Protein AF-A0A645F8T6-F1 (afdb_monomer_lite)

Radius of gyration: 14.83 Å; chains: 1; bounding box: 38×30×41 Å

Foldseek 3Di:
DFPPDVVLQVVLVVVLVVLVVCLVVQQVDWWKWKWKWKAALVRDIDIFTQTDGPPPDDQQVPDGSNLSSVLVNLQSPFDADRDPNHIWMKMWMDTPRDIGIHHTTDDPPVSVVVSVVSSVVSRVSVVVVVVD

Structure (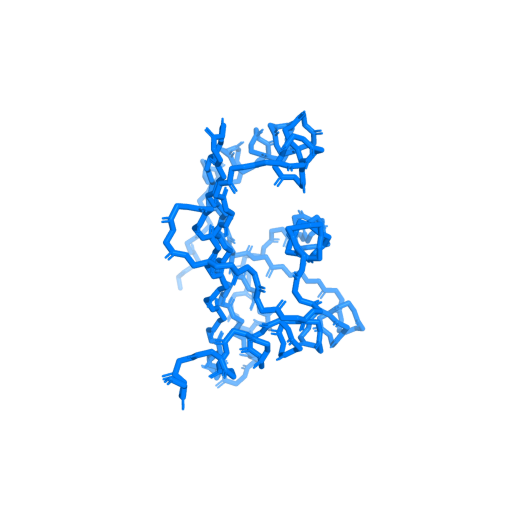mmCIF, N/CA/C/O backbone):
data_AF-A0A645F8T6-F1
#
_entry.id   AF-A0A645F8T6-F1
#
loop_
_atom_site.group_PDB
_atom_site.id
_atom_site.type_symbol
_atom_site.label_atom_id
_atom_site.label_alt_id
_atom_site.label_comp_id
_atom_site.label_asym_id
_atom_site.label_entity_id
_atom_site.label_seq_id
_atom_site.pdbx_PDB_ins_code
_atom_site.Cartn_x
_atom_site.Cartn_y
_atom_site.Cartn_z
_atom_site.occupancy
_atom_site.B_iso_or_equiv
_atom_site.auth_seq_id
_atom_site.auth_comp_id
_atom_site.auth_asym_id
_atom_site.auth_atom_id
_atom_site.pdbx_PDB_model_num
ATOM 1 N N . MET A 1 1 ? 5.942 0.211 -25.732 1.00 40.22 1 MET A N 1
ATOM 2 C CA . MET A 1 1 ? 6.628 1.504 -25.520 1.00 40.22 1 MET A CA 1
ATOM 3 C C . MET A 1 1 ? 6.691 1.711 -24.014 1.00 40.22 1 MET A C 1
ATOM 5 O O . MET A 1 1 ? 5.636 1.835 -23.411 1.00 40.22 1 MET A O 1
ATOM 9 N N . ALA A 1 2 ? 7.864 1.595 -23.388 1.00 41.31 2 ALA A N 1
ATOM 10 C CA . ALA A 1 2 ? 7.982 1.692 -21.932 1.00 41.31 2 ALA A CA 1
ATOM 11 C C . ALA A 1 2 ? 7.883 3.163 -21.500 1.00 41.31 2 ALA A C 1
ATOM 13 O O . ALA A 1 2 ? 8.746 3.967 -21.846 1.00 41.31 2 ALA A O 1
ATOM 14 N N . CYS A 1 3 ? 6.838 3.526 -20.754 1.00 49.03 3 CYS A N 1
ATOM 15 C CA . CYS A 1 3 ? 6.751 4.820 -20.078 1.00 49.03 3 CYS A CA 1
ATOM 16 C C . CYS A 1 3 ? 7.549 4.771 -18.766 1.00 49.03 3 CYS A C 1
ATOM 18 O O . CYS A 1 3 ? 6.983 4.855 -17.682 1.00 49.03 3 CYS A O 1
ATOM 20 N N . TYR A 1 4 ? 8.873 4.616 -18.859 1.00 55.47 4 TYR A N 1
ATOM 21 C CA . TYR A 1 4 ? 9.762 4.886 -17.729 1.00 55.47 4 TYR A CA 1
ATOM 22 C C . TYR A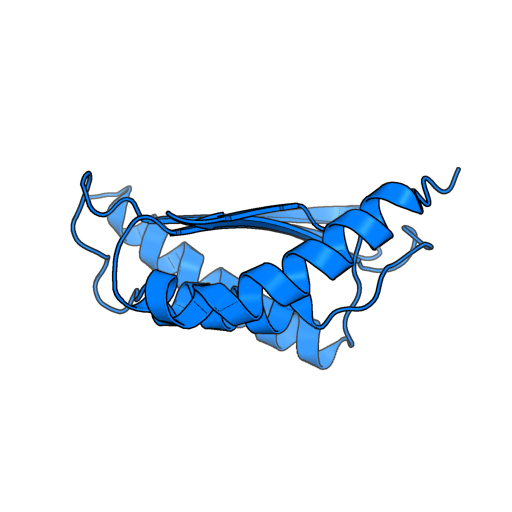 1 4 ? 9.816 6.403 -17.522 1.00 55.47 4 TYR A C 1
ATOM 24 O O . TYR A 1 4 ? 10.353 7.134 -18.355 1.00 55.47 4 TYR A O 1
ATOM 32 N N . ASN A 1 5 ? 9.208 6.888 -16.440 1.00 66.44 5 ASN A N 1
ATOM 33 C CA . ASN A 1 5 ? 9.201 8.303 -16.094 1.00 66.44 5 ASN A CA 1
ATOM 34 C C . ASN A 1 5 ? 10.138 8.539 -14.903 1.00 66.44 5 ASN A C 1
ATOM 36 O O . ASN A 1 5 ? 9.710 8.482 -13.754 1.00 66.44 5 ASN A O 1
ATOM 40 N N . ALA A 1 6 ? 11.408 8.837 -15.186 1.00 70.19 6 ALA A N 1
ATOM 41 C CA . ALA A 1 6 ? 12.431 9.113 -14.170 1.00 70.19 6 ALA A CA 1
ATOM 42 C C . ALA A 1 6 ? 12.027 10.221 -13.175 1.00 70.19 6 ALA A C 1
ATOM 44 O O . ALA A 1 6 ? 12.488 10.242 -12.036 1.00 70.19 6 ALA A O 1
ATOM 45 N N . ARG A 1 7 ? 11.148 11.145 -13.588 1.00 73.69 7 ARG A N 1
ATOM 46 C CA . ARG A 1 7 ? 10.597 12.170 -12.695 1.00 73.69 7 ARG A CA 1
ATOM 47 C C . ARG A 1 7 ? 9.655 11.566 -11.654 1.00 73.69 7 ARG A C 1
ATOM 49 O O . ARG A 1 7 ? 9.758 11.914 -10.491 1.00 73.69 7 ARG A O 1
ATOM 56 N N . MET A 1 8 ? 8.800 10.633 -12.063 1.00 79.19 8 MET A N 1
ATOM 57 C CA . MET A 1 8 ? 7.865 9.945 -11.171 1.00 79.19 8 MET A CA 1
ATOM 58 C C . MET A 1 8 ? 8.593 9.059 -10.154 1.00 79.19 8 MET A C 1
ATOM 60 O O . MET A 1 8 ? 8.163 8.972 -9.014 1.00 79.19 8 MET A O 1
ATOM 64 N N . GLU A 1 9 ? 9.721 8.454 -10.532 1.00 80.81 9 GLU A N 1
ATOM 65 C CA . GLU A 1 9 ? 10.576 7.723 -9.589 1.00 80.81 9 GLU A CA 1
ATOM 66 C C . GLU A 1 9 ? 11.207 8.661 -8.553 1.00 80.81 9 GLU A C 1
ATOM 68 O O . GLU A 1 9 ? 11.134 8.393 -7.358 1.00 80.81 9 GLU A O 1
ATOM 73 N N . LYS A 1 10 ? 11.747 9.807 -8.986 1.00 81.69 10 LYS A N 1
ATOM 74 C CA . LYS A 1 10 ? 12.301 10.810 -8.067 1.00 81.69 10 LYS A CA 1
ATOM 75 C C . LYS A 1 10 ? 11.245 11.366 -7.105 1.00 81.69 10 LYS A C 1
ATOM 77 O O . LYS A 1 10 ? 11.507 11.459 -5.909 1.00 81.69 10 LYS A O 1
ATOM 82 N N . ASP A 1 11 ? 10.077 11.732 -7.628 1.00 84.88 11 ASP A N 1
ATOM 83 C CA . ASP A 1 11 ? 8.961 12.243 -6.827 1.00 84.88 11 ASP A CA 1
ATOM 84 C C . ASP A 1 11 ? 8.491 11.170 -5.825 1.00 84.88 11 ASP A C 1
ATOM 86 O O . ASP A 1 11 ? 8.185 11.477 -4.673 1.00 84.88 11 ASP A O 1
ATOM 90 N N . PHE A 1 12 ? 8.520 9.896 -6.229 1.00 89.12 12 PHE A N 1
ATOM 91 C CA . PHE A 1 12 ? 8.185 8.780 -5.354 1.00 89.12 12 PHE A CA 1
ATOM 92 C C . PHE A 1 12 ? 9.218 8.554 -4.247 1.00 89.12 12 PHE A C 1
ATOM 94 O O . PHE A 1 12 ? 8.817 8.325 -3.115 1.00 89.12 12 PHE A O 1
ATOM 101 N N . GLU A 1 13 ? 10.522 8.680 -4.508 1.00 88.50 13 GLU A N 1
ATOM 102 C CA . GLU A 1 13 ? 11.549 8.591 -3.454 1.00 88.50 13 GLU A CA 1
ATOM 103 C C . GLU A 1 13 ? 11.385 9.681 -2.384 1.00 88.50 13 GLU A C 1
ATOM 105 O O . GLU A 1 13 ? 11.509 9.402 -1.191 1.00 88.50 13 GLU A O 1
ATOM 110 N N . THR A 1 14 ? 11.034 10.912 -2.778 1.00 89.00 14 THR A N 1
ATOM 111 C CA . THR A 1 14 ? 10.650 11.953 -1.808 1.00 89.00 14 THR A CA 1
ATOM 112 C C . THR A 1 14 ? 9.401 11.542 -1.027 1.00 89.00 14 THR A C 1
ATOM 114 O O . THR A 1 14 ? 9.397 11.623 0.200 1.00 89.00 14 THR A O 1
ATOM 117 N N . ALA A 1 15 ? 8.389 10.996 -1.705 1.00 89.25 15 ALA A N 1
ATOM 118 C CA . ALA A 1 15 ? 7.184 10.511 -1.042 1.00 89.25 15 ALA A CA 1
ATOM 119 C C . ALA A 1 15 ? 7.444 9.371 -0.042 1.00 89.25 15 ALA A C 1
ATOM 121 O O . ALA A 1 15 ? 6.745 9.299 0.966 1.00 89.25 15 ALA A O 1
ATOM 122 N N . LYS A 1 16 ? 8.448 8.506 -0.264 1.00 91.88 16 LYS A N 1
ATOM 123 C CA . LYS A 1 16 ? 8.847 7.484 0.723 1.00 91.88 16 LYS A CA 1
ATOM 124 C C . LYS A 1 16 ? 9.338 8.125 2.018 1.00 91.88 16 LYS A C 1
ATOM 126 O O . LYS A 1 16 ? 8.943 7.701 3.099 1.00 91.88 16 LYS A O 1
ATOM 131 N N . ALA A 1 17 ? 10.182 9.151 1.910 1.00 91.75 17 ALA A N 1
ATOM 132 C CA . ALA A 1 17 ? 10.708 9.864 3.072 1.00 91.75 17 ALA A CA 1
ATOM 133 C C . ALA A 1 17 ? 9.601 10.611 3.837 1.00 91.75 17 ALA A C 1
ATOM 135 O O . ALA A 1 17 ? 9.551 10.560 5.070 1.00 91.75 17 ALA A O 1
ATOM 136 N N . ASP A 1 18 ? 8.681 11.249 3.112 1.00 91.81 18 ASP A N 1
ATOM 137 C CA . ASP A 1 18 ? 7.515 11.900 3.711 1.00 91.81 18 ASP A CA 1
ATOM 138 C C . ASP A 1 18 ? 6.605 10.867 4.397 1.00 91.81 18 ASP A C 1
ATOM 140 O O . ASP A 1 18 ? 6.174 11.077 5.531 1.00 91.81 18 ASP A O 1
ATOM 144 N N . PHE A 1 19 ? 6.376 9.710 3.768 1.00 93.94 19 PHE A N 1
ATOM 145 C CA . PHE A 1 19 ? 5.602 8.621 4.363 1.00 93.94 19 PHE A CA 1
ATOM 146 C C . PHE A 1 19 ? 6.205 8.137 5.679 1.00 93.94 19 PHE A C 1
ATOM 148 O O . PHE A 1 19 ? 5.493 8.074 6.677 1.00 93.94 19 PHE A O 1
ATOM 155 N N . GLU A 1 20 ? 7.511 7.877 5.728 1.00 94.00 20 GLU A N 1
ATOM 156 C CA . GLU A 1 20 ? 8.187 7.500 6.975 1.00 94.00 20 GLU A CA 1
ATOM 157 C C . GLU A 1 20 ? 8.029 8.559 8.074 1.00 94.00 20 GLU A C 1
ATOM 159 O O . GLU A 1 20 ? 7.873 8.217 9.246 1.00 94.00 20 GLU A O 1
ATOM 164 N N . THR A 1 21 ? 8.016 9.839 7.697 1.00 93.75 21 THR A N 1
ATOM 165 C CA . THR A 1 21 ? 7.847 10.959 8.632 1.00 93.75 21 THR A CA 1
ATOM 166 C C . THR A 1 21 ? 6.422 11.041 9.187 1.00 93.75 21 THR A C 1
ATOM 168 O O . THR A 1 21 ? 6.236 11.328 10.370 1.00 93.75 21 THR A O 1
ATOM 171 N N . TYR A 1 22 ? 5.405 10.783 8.357 1.00 92.31 22 TYR A N 1
ATOM 172 C CA . TYR A 1 22 ? 4.000 11.021 8.705 1.00 92.31 22 TYR A CA 1
ATOM 173 C C . TYR A 1 22 ? 3.188 9.759 9.036 1.00 92.31 22 TYR A C 1
ATOM 175 O O . TYR A 1 22 ? 2.072 9.890 9.545 1.00 92.31 22 TYR A O 1
ATOM 183 N N . LYS A 1 23 ? 3.702 8.543 8.802 1.00 92.94 23 LYS A N 1
ATOM 184 C CA . LYS A 1 23 ? 2.924 7.296 8.949 1.00 92.94 23 LYS A CA 1
ATOM 185 C C . LYS A 1 23 ? 2.347 7.064 10.342 1.00 92.94 23 LYS A C 1
ATOM 187 O O . LYS A 1 23 ? 1.198 6.644 10.444 1.00 92.94 23 LYS A O 1
ATOM 192 N N . THR A 1 24 ? 3.081 7.406 11.402 1.00 93.00 24 THR A N 1
ATOM 193 C CA . THR A 1 24 ? 2.576 7.303 12.782 1.00 93.00 24 THR A CA 1
ATOM 194 C C . THR A 1 24 ? 1.393 8.242 13.007 1.00 93.00 24 THR A C 1
ATOM 196 O O . THR A 1 24 ? 0.349 7.813 13.485 1.00 93.00 24 THR A O 1
ATOM 199 N N . ALA A 1 25 ? 1.503 9.502 12.573 1.00 91.25 25 ALA A N 1
ATOM 200 C CA . ALA A 1 25 ? 0.418 10.473 12.708 1.00 91.25 25 ALA A CA 1
ATOM 201 C C . ALA A 1 25 ? -0.835 10.048 11.919 1.00 91.25 25 ALA A C 1
ATOM 203 O O . ALA A 1 25 ? -1.952 10.201 12.412 1.00 91.25 25 ALA A O 1
ATOM 204 N N . MET A 1 26 ? -0.649 9.468 10.725 1.00 90.50 26 MET A N 1
ATOM 205 C CA . MET A 1 26 ? -1.747 8.920 9.917 1.00 90.50 26 MET A CA 1
ATOM 206 C C . MET A 1 26 ? -2.403 7.690 10.557 1.00 90.50 26 MET A C 1
ATOM 208 O O . MET A 1 26 ? -3.591 7.455 10.353 1.00 90.50 26 MET A O 1
ATOM 212 N N . ALA A 1 27 ? -1.661 6.892 11.325 1.00 90.94 27 ALA A N 1
ATOM 213 C CA . ALA A 1 27 ? -2.233 5.765 12.054 1.00 90.94 27 ALA A CA 1
ATOM 214 C C . ALA A 1 27 ? -3.053 6.210 13.281 1.00 90.94 27 ALA A C 1
ATOM 216 O O . ALA A 1 27 ? -4.012 5.534 13.660 1.00 90.94 27 ALA A O 1
ATOM 217 N N . GLU A 1 28 ? -2.710 7.351 13.880 1.00 89.06 28 GLU A N 1
ATOM 218 C CA . GLU A 1 28 ? -3.361 7.877 15.083 1.00 89.06 28 GLU A CA 1
ATOM 219 C C . GLU A 1 28 ? -4.652 8.647 14.780 1.00 89.06 28 GLU A C 1
ATOM 221 O O . GLU A 1 28 ? -5.656 8.464 15.473 1.00 89.06 28 GLU A O 1
ATOM 226 N N . SER A 1 29 ? -4.657 9.494 13.748 1.00 86.31 29 SER A N 1
ATOM 227 C CA . SER A 1 29 ? -5.772 10.412 13.477 1.00 86.31 29 SER A CA 1
ATOM 228 C C . SER A 1 29 ? -5.883 10.798 12.004 1.00 86.31 29 SER A C 1
ATOM 230 O O . SER A 1 29 ? -4.960 10.585 11.219 1.00 86.31 29 SER A O 1
ATOM 232 N N . GLY A 1 30 ? -7.021 11.385 11.635 1.00 84.44 30 GLY A N 1
ATOM 233 C CA . GLY A 1 30 ? -7.252 11.899 10.297 1.00 84.44 30 GLY A CA 1
ATOM 234 C C . GLY A 1 30 ? -7.799 10.868 9.318 1.00 84.44 30 GLY A C 1
ATOM 235 O O . GLY A 1 30 ? -8.241 9.771 9.684 1.00 84.44 30 GLY A O 1
ATOM 236 N N . GLU A 1 31 ? -7.797 11.270 8.054 1.00 87.44 31 GLU A N 1
ATOM 237 C CA . GLU A 1 31 ? -8.277 10.483 6.922 1.00 87.44 31 GLU A CA 1
ATOM 238 C C . GLU A 1 31 ? -7.123 9.682 6.325 1.00 87.44 31 GLU A C 1
ATOM 240 O O . GLU A 1 31 ? -5.989 10.164 6.275 1.00 87.44 31 GLU A O 1
ATOM 245 N N . VAL A 1 32 ? -7.415 8.466 5.862 1.00 90.44 32 VAL A N 1
ATOM 246 C CA . VAL A 1 32 ? -6.444 7.609 5.174 1.00 90.44 32 VAL A CA 1
ATOM 247 C C . VAL A 1 32 ? -7.134 6.923 4.008 1.00 90.44 32 VAL A C 1
ATOM 249 O O . VAL A 1 32 ? -8.071 6.149 4.185 1.00 90.44 32 VAL A O 1
ATOM 252 N N . ASN A 1 33 ? -6.642 7.200 2.809 1.00 91.62 33 ASN A N 1
ATOM 253 C CA . ASN A 1 33 ? -7.201 6.724 1.557 1.00 91.62 33 ASN A CA 1
ATOM 254 C C . ASN A 1 33 ? -6.105 6.022 0.764 1.00 91.62 33 ASN A C 1
ATOM 256 O O . ASN A 1 33 ? -5.182 6.669 0.273 1.00 91.62 33 ASN A O 1
ATOM 260 N N . LEU A 1 34 ? -6.214 4.702 0.645 1.00 94.62 34 LEU A N 1
ATOM 261 C CA . LEU A 1 34 ? -5.299 3.854 -0.105 1.00 94.62 34 LEU A CA 1
ATOM 262 C C . LEU A 1 34 ? -6.014 3.311 -1.344 1.00 94.62 34 LEU A C 1
ATOM 264 O O . LEU A 1 34 ? -7.056 2.663 -1.255 1.00 94.62 34 LEU A O 1
ATOM 268 N N . SER A 1 35 ? -5.439 3.560 -2.512 1.00 95.44 35 SER A N 1
ATOM 269 C CA . SER A 1 35 ? -5.879 2.989 -3.783 1.00 95.44 35 SER A CA 1
ATOM 270 C C . SER A 1 35 ? -4.740 2.178 -4.376 1.00 95.44 35 SER A C 1
ATOM 272 O O . SER A 1 35 ? -3.621 2.673 -4.472 1.00 95.44 35 SER A O 1
ATOM 274 N N . VAL A 1 36 ? -5.003 0.929 -4.754 1.00 96.50 36 VAL A N 1
ATOM 275 C CA . VAL A 1 36 ? -3.988 0.016 -5.291 1.00 96.50 36 VAL A CA 1
ATOM 276 C C . VAL A 1 36 ? -4.527 -0.655 -6.535 1.00 96.50 36 VAL A C 1
ATOM 278 O O . VAL A 1 36 ? -5.589 -1.268 -6.509 1.00 96.50 36 VAL A O 1
ATOM 281 N N . THR A 1 37 ? -3.761 -0.592 -7.614 1.00 94.94 37 THR A N 1
ATOM 282 C CA . THR A 1 37 ? -4.025 -1.335 -8.842 1.00 94.94 37 THR A CA 1
ATOM 283 C C . THR A 1 37 ? -2.982 -2.431 -8.965 1.00 94.94 37 THR A C 1
ATOM 285 O O . THR A 1 37 ? -1.795 -2.137 -9.065 1.00 94.94 37 THR A O 1
ATOM 288 N N . LEU A 1 38 ? -3.422 -3.687 -8.978 1.00 93.38 38 LEU A N 1
ATOM 289 C CA . LEU A 1 38 ? -2.595 -4.852 -9.274 1.00 93.38 38 LEU A CA 1
ATOM 290 C C . LEU A 1 38 ? -2.849 -5.293 -10.711 1.00 93.38 38 LEU A C 1
ATOM 292 O O . LEU A 1 38 ? -4.000 -5.470 -11.110 1.00 93.38 38 LEU A O 1
ATOM 296 N N . VAL A 1 39 ? -1.784 -5.529 -11.468 1.00 91.12 39 VAL A N 1
ATOM 297 C CA . VAL A 1 39 ? -1.842 -6.066 -12.827 1.00 91.12 39 VAL A CA 1
ATOM 298 C C . VAL A 1 39 ? -1.041 -7.357 -12.864 1.00 91.12 39 VAL A C 1
ATOM 300 O O . VAL A 1 39 ? 0.134 -7.401 -12.513 1.00 91.12 39 VAL A O 1
ATOM 303 N N . SER A 1 40 ? -1.698 -8.439 -13.260 1.00 88.06 40 SER A N 1
ATOM 304 C CA . SER A 1 40 ? -1.074 -9.758 -13.401 1.00 88.06 40 SER A CA 1
ATOM 305 C C . SER A 1 40 ? -0.427 -9.938 -14.780 1.00 88.06 40 SER A C 1
ATOM 307 O O . SER A 1 40 ? -0.703 -9.186 -15.711 1.00 88.06 40 SER A O 1
ATOM 309 N N . ALA A 1 41 ? 0.407 -10.972 -14.940 1.00 85.00 41 ALA A N 1
ATOM 310 C CA . ALA A 1 41 ? 1.141 -11.234 -16.187 1.00 85.00 41 ALA A CA 1
ATOM 311 C C . ALA A 1 41 ? 0.239 -11.426 -17.422 1.00 85.00 41 ALA A C 1
ATOM 313 O O . ALA A 1 41 ? 0.667 -11.190 -18.546 1.00 85.00 41 ALA A O 1
ATOM 314 N N . ASN A 1 42 ? -1.011 -11.861 -17.230 1.00 86.69 42 ASN A N 1
ATOM 315 C CA . ASN A 1 42 ? -1.976 -12.028 -18.321 1.00 86.69 42 ASN A CA 1
ATOM 316 C C . ASN A 1 42 ? -2.778 -10.744 -18.624 1.00 86.69 42 ASN A C 1
ATOM 318 O O . ASN A 1 42 ? -3.709 -10.788 -19.425 1.00 86.69 42 ASN A O 1
ATOM 322 N N . GLY A 1 43 ? -2.450 -9.624 -17.971 1.00 84.94 43 GLY A N 1
ATOM 323 C CA . GLY A 1 43 ? -3.136 -8.342 -18.123 1.00 84.94 43 GLY A CA 1
ATOM 324 C C . GLY A 1 43 ? -4.419 -8.196 -17.301 1.00 84.94 43 GLY A C 1
ATOM 325 O O . GLY A 1 43 ? -5.109 -7.191 -17.448 1.00 84.94 43 GLY A O 1
ATOM 326 N N . THR A 1 44 ? -4.761 -9.159 -16.434 1.00 91.25 44 THR A N 1
ATOM 327 C CA . THR A 1 44 ? -5.910 -9.002 -15.527 1.00 91.25 44 THR A CA 1
ATOM 328 C C . THR A 1 44 ? -5.578 -7.963 -14.468 1.00 91.25 44 THR A C 1
ATOM 330 O O . THR A 1 44 ? -4.561 -8.095 -13.777 1.00 91.25 44 THR A O 1
ATOM 333 N N . THR A 1 45 ? -6.471 -6.987 -14.323 1.00 92.69 45 THR A N 1
ATOM 334 C CA . THR A 1 45 ? -6.359 -5.888 -13.364 1.00 92.69 45 THR A CA 1
ATOM 335 C C . THR A 1 45 ? -7.323 -6.080 -12.200 1.00 92.69 45 THR A C 1
ATOM 337 O O . THR A 1 45 ? -8.507 -6.342 -12.411 1.00 92.69 45 THR A O 1
ATOM 340 N N . VAL A 1 46 ? -6.829 -5.893 -10.978 1.00 93.19 46 VAL A N 1
ATOM 341 C CA . VAL A 1 46 ? -7.626 -5.828 -9.746 1.00 93.19 46 VAL A CA 1
ATOM 342 C C . VAL A 1 46 ? -7.369 -4.477 -9.089 1.00 93.19 46 VAL A C 1
ATOM 344 O O . VAL A 1 46 ? -6.217 -4.062 -8.979 1.00 93.19 46 VAL A O 1
ATOM 347 N N . ASN A 1 47 ? -8.428 -3.784 -8.674 1.00 94.44 47 ASN A N 1
ATOM 348 C CA . ASN A 1 47 ? -8.318 -2.491 -8.005 1.00 94.44 47 ASN A CA 1
ATOM 349 C C . ASN A 1 47 ? -8.884 -2.588 -6.597 1.00 94.44 47 ASN A C 1
ATOM 351 O O . ASN A 1 47 ? -10.024 -3.009 -6.438 1.00 94.44 47 ASN A O 1
ATOM 355 N N . TYR A 1 48 ? -8.113 -2.120 -5.626 1.00 94.00 48 TYR A N 1
ATOM 356 C CA . TYR A 1 48 ? -8.506 -1.995 -4.233 1.00 94.00 48 TYR A CA 1
ATOM 357 C C . TYR A 1 48 ? -8.645 -0.523 -3.894 1.00 94.00 48 TYR A C 1
ATOM 359 O O . TYR A 1 48 ? -7.737 0.264 -4.160 1.00 94.00 48 TYR A O 1
ATOM 367 N N . ASN A 1 49 ? -9.774 -0.155 -3.298 1.00 91.31 49 ASN A N 1
ATOM 368 C CA . ASN A 1 49 ? -10.047 1.210 -2.870 1.00 91.31 49 ASN A CA 1
ATOM 369 C C . ASN A 1 49 ? -10.491 1.195 -1.409 1.00 91.31 49 ASN A C 1
ATOM 371 O O . ASN A 1 49 ? -11.643 0.891 -1.095 1.00 91.31 49 ASN A O 1
ATOM 375 N N . ILE A 1 50 ? -9.548 1.496 -0.523 1.00 89.94 50 ILE A N 1
ATOM 376 C CA . ILE A 1 50 ? -9.722 1.460 0.924 1.00 89.94 50 ILE A CA 1
ATOM 377 C C . ILE A 1 50 ? -9.717 2.905 1.401 1.00 89.94 50 ILE A C 1
ATOM 379 O O . ILE A 1 50 ? -8.675 3.559 1.431 1.00 89.94 50 ILE A O 1
ATOM 383 N N . TYR A 1 51 ? -10.901 3.408 1.728 1.00 84.56 51 TYR A N 1
ATOM 384 C CA . TYR A 1 51 ? -11.094 4.794 2.126 1.00 84.56 51 TYR A CA 1
ATOM 385 C C . TYR A 1 51 ? -11.559 4.867 3.561 1.00 84.56 51 TYR A C 1
ATOM 387 O O . TYR A 1 51 ? -12.548 4.234 3.926 1.00 84.56 51 TYR A O 1
ATOM 395 N N . TYR A 1 52 ? -10.878 5.673 4.356 1.00 83.56 52 TYR A N 1
ATOM 396 C CA . TYR A 1 52 ? -11.311 5.979 5.696 1.00 83.56 52 TYR A CA 1
ATOM 397 C C . TYR A 1 52 ? -11.384 7.490 5.903 1.00 83.56 52 TYR A C 1
ATOM 399 O O . TYR A 1 52 ? -10.374 8.195 5.856 1.00 83.56 52 TYR A O 1
ATOM 407 N N . TYR A 1 53 ? -12.601 7.954 6.183 1.00 79.50 53 TYR A N 1
ATOM 408 C CA . TYR A 1 53 ? -12.923 9.343 6.471 1.00 79.50 53 TYR A CA 1
ATOM 409 C C . TYR A 1 53 ? -13.385 9.453 7.923 1.00 79.50 53 TYR A C 1
ATOM 411 O O . TYR A 1 53 ? -14.489 9.027 8.258 1.00 79.50 53 TYR A O 1
ATOM 419 N N . GLU A 1 54 ? -12.552 10.047 8.781 1.00 73.81 54 GLU A N 1
ATOM 420 C CA . GLU A 1 54 ? -12.834 10.192 10.219 1.00 73.81 54 GLU A CA 1
ATOM 421 C C . GLU A 1 54 ? -14.150 10.928 10.504 1.00 73.81 54 GLU A C 1
ATOM 423 O O . GLU A 1 54 ? -14.812 10.663 11.504 1.00 73.81 54 GLU A O 1
ATOM 428 N N . SER A 1 55 ? -14.543 11.828 9.605 1.00 72.25 55 SER A N 1
ATOM 429 C CA . SER A 1 55 ? -15.741 12.656 9.730 1.00 72.25 55 SER A CA 1
ATOM 430 C C . SER A 1 55 ? -17.019 12.018 9.171 1.00 72.25 55 SER A C 1
ATOM 432 O O . SER A 1 55 ? -18.104 12.524 9.459 1.00 72.25 55 SER A O 1
ATOM 434 N N . ALA A 1 56 ? -16.915 10.947 8.376 1.00 70.50 56 ALA A N 1
ATOM 435 C CA . ALA A 1 56 ? -18.059 10.391 7.653 1.00 70.50 56 ALA A CA 1
ATOM 436 C C . ALA A 1 56 ? -18.712 9.231 8.409 1.00 70.50 56 ALA A C 1
ATOM 438 O O . ALA A 1 56 ? -19.921 9.251 8.624 1.00 70.50 56 ALA A O 1
ATOM 439 N N . GLU A 1 57 ? -17.923 8.238 8.831 1.00 67.56 57 GLU A N 1
ATOM 440 C CA . GLU A 1 57 ? -18.431 7.021 9.469 1.00 67.56 57 GLU A CA 1
ATOM 441 C C . GLU A 1 57 ? -17.409 6.424 10.454 1.00 67.56 57 GLU A C 1
ATOM 443 O O . GLU A 1 57 ? -16.194 6.554 10.264 1.00 67.56 57 GLU A O 1
ATOM 448 N N . PRO A 1 58 ? -17.867 5.745 11.523 1.00 70.31 58 PRO A N 1
ATOM 449 C CA . PRO A 1 58 ? -16.974 4.985 12.389 1.00 70.31 58 PRO A CA 1
ATOM 450 C C . PRO A 1 58 ? -16.315 3.836 11.610 1.00 70.31 58 PRO A C 1
ATOM 452 O O . PRO A 1 58 ? -16.979 3.150 10.830 1.00 70.31 58 PRO A O 1
ATOM 455 N N . LEU A 1 59 ? -15.023 3.592 11.875 1.00 73.69 59 LEU A N 1
ATOM 456 C CA . LEU A 1 59 ? -14.270 2.476 11.285 1.00 73.69 59 LEU A CA 1
ATOM 457 C C . LEU A 1 59 ? -15.063 1.159 11.392 1.00 73.69 59 LEU A C 1
ATOM 459 O O . LEU A 1 59 ? -15.547 0.841 12.488 1.00 73.69 59 LEU A O 1
ATOM 463 N N . PRO A 1 60 ? -15.164 0.361 10.307 1.00 73.88 60 PRO A N 1
ATOM 464 C CA . PRO A 1 60 ? -15.638 -1.011 10.397 1.00 73.88 60 PRO A CA 1
ATOM 465 C C . PRO A 1 60 ? -14.916 -1.756 11.520 1.00 73.88 60 PRO A C 1
ATOM 467 O O . PRO A 1 60 ? -13.711 -1.597 11.716 1.00 73.88 60 PRO A O 1
ATOM 470 N N . SER A 1 61 ? -15.640 -2.600 12.256 1.00 77.62 61 SER A N 1
ATOM 471 C CA . SER A 1 61 ? -15.020 -3.414 13.304 1.00 77.62 61 SER A CA 1
ATOM 472 C C . SER A 1 61 ? -13.905 -4.276 12.704 1.00 77.62 61 SER A C 1
ATOM 474 O O . SER A 1 61 ? -14.142 -5.012 11.750 1.00 77.62 61 SER A O 1
ATOM 476 N N . GLY A 1 62 ? -12.692 -4.159 13.246 1.00 77.69 62 GLY A N 1
ATOM 477 C CA . GLY A 1 62 ? -11.505 -4.857 12.744 1.00 77.69 62 GLY A CA 1
ATOM 478 C C . GLY A 1 62 ? -10.708 -4.093 11.683 1.00 77.69 62 GLY A C 1
ATOM 479 O O . GLY A 1 62 ? -9.557 -4.454 11.450 1.00 77.69 62 GLY A O 1
ATOM 480 N N . LEU A 1 63 ? -11.251 -3.019 11.096 1.00 84.50 63 LEU A N 1
ATOM 481 C CA . LEU A 1 63 ? -10.470 -2.099 10.274 1.00 84.50 63 LEU A CA 1
ATOM 482 C C . LEU A 1 63 ? -9.845 -1.029 11.168 1.00 84.50 63 LEU A C 1
ATOM 484 O O . LEU A 1 63 ? -10.532 -0.357 11.934 1.00 84.50 63 LEU A O 1
ATOM 488 N N . THR A 1 64 ? -8.534 -0.847 11.059 1.00 88.19 64 THR A N 1
ATOM 489 C CA . THR A 1 64 ? -7.813 0.224 11.751 1.00 88.19 64 THR A CA 1
ATOM 490 C C . THR A 1 64 ? -7.025 1.042 10.739 1.00 88.19 64 THR A C 1
ATOM 492 O O . THR A 1 64 ? -6.587 0.512 9.717 1.00 88.19 64 THR A O 1
ATOM 495 N N . ARG A 1 65 ? -6.799 2.330 11.031 1.00 89.69 65 ARG A N 1
ATOM 496 C CA . ARG A 1 65 ? -5.882 3.156 10.229 1.00 89.69 65 ARG A CA 1
ATOM 497 C C . ARG A 1 65 ? -4.505 2.503 10.142 1.00 89.69 65 ARG A C 1
ATOM 499 O O . ARG A 1 65 ? -3.957 2.404 9.053 1.00 89.69 65 ARG A O 1
ATOM 506 N N . GLN A 1 66 ? -4.005 1.979 11.265 1.00 92.00 66 GLN A N 1
ATOM 507 C CA . GLN A 1 66 ? -2.738 1.250 11.319 1.00 92.00 66 GLN A CA 1
ATOM 508 C C . GLN A 1 66 ? -2.688 0.107 10.298 1.00 92.00 66 GLN A C 1
ATOM 510 O O . GLN A 1 66 ? -1.707 0.007 9.579 1.00 92.00 66 GLN A O 1
ATOM 515 N N . ALA A 1 67 ? -3.751 -0.691 10.150 1.00 92.12 67 ALA A N 1
ATOM 516 C CA . ALA A 1 67 ? -3.768 -1.782 9.174 1.00 92.12 67 ALA A CA 1
ATOM 517 C C . ALA A 1 67 ? -3.664 -1.281 7.720 1.00 92.12 67 ALA A C 1
ATOM 519 O O . ALA A 1 67 ? -3.002 -1.909 6.896 1.00 92.12 67 ALA A O 1
ATOM 520 N N . ILE A 1 68 ? -4.277 -0.134 7.403 1.00 92.62 68 ILE A N 1
ATOM 521 C CA . ILE A 1 68 ? -4.148 0.506 6.083 1.00 92.62 68 ILE A CA 1
ATOM 522 C C . ILE A 1 68 ? -2.711 1.012 5.880 1.00 92.62 68 ILE A C 1
ATOM 524 O O . ILE A 1 68 ? -2.124 0.808 4.816 1.00 92.62 68 ILE A O 1
ATOM 528 N N . ILE A 1 69 ? -2.133 1.635 6.910 1.00 93.56 69 ILE A N 1
ATOM 529 C CA . ILE A 1 69 ? -0.758 2.145 6.897 1.00 93.56 69 ILE A CA 1
ATOM 530 C C . ILE A 1 69 ? 0.269 1.014 6.780 1.00 93.56 69 ILE A C 1
ATOM 532 O O . ILE A 1 69 ? 1.215 1.159 6.014 1.00 93.56 69 ILE A O 1
ATOM 536 N N . ASP A 1 70 ? 0.073 -0.124 7.443 1.00 93.88 70 ASP A N 1
ATOM 537 C CA . ASP A 1 70 ? 0.965 -1.288 7.357 1.00 93.88 70 ASP A CA 1
ATOM 538 C C . ASP A 1 70 ? 0.998 -1.870 5.936 1.00 93.88 70 ASP A C 1
ATOM 540 O O . ASP A 1 70 ? 2.059 -2.232 5.421 1.00 93.88 70 ASP A O 1
ATOM 544 N N . VAL A 1 71 ? -0.158 -1.920 5.265 1.00 94.69 71 VAL A N 1
ATOM 545 C CA . VAL A 1 71 ? -0.235 -2.339 3.859 1.00 94.69 71 VAL A CA 1
ATOM 546 C C . VAL A 1 71 ? 0.444 -1.317 2.947 1.00 94.69 71 VAL A C 1
ATOM 548 O O . VAL A 1 71 ? 1.203 -1.707 2.060 1.00 94.69 71 VAL A O 1
ATOM 551 N N . ALA A 1 72 ? 0.235 -0.016 3.173 1.00 94.38 72 ALA A N 1
ATOM 552 C CA . ALA A 1 72 ? 0.933 1.029 2.426 1.00 94.38 72 ALA A CA 1
ATOM 553 C C . ALA A 1 72 ? 2.463 0.960 2.623 1.00 94.38 72 ALA A C 1
ATOM 555 O O . ALA A 1 72 ? 3.204 1.050 1.646 1.00 94.38 72 ALA A O 1
ATOM 556 N N . ASP A 1 73 ? 2.936 0.721 3.849 1.00 94.56 73 ASP A N 1
ATOM 557 C CA . ASP A 1 73 ? 4.356 0.567 4.200 1.00 94.56 73 ASP A CA 1
ATOM 558 C C . ASP A 1 73 ? 4.994 -0.624 3.470 1.00 94.56 73 ASP A C 1
ATOM 560 O O . ASP A 1 73 ? 6.093 -0.516 2.923 1.00 94.56 73 ASP A O 1
ATOM 564 N N . ALA A 1 74 ? 4.288 -1.753 3.391 1.00 93.62 74 ALA A N 1
ATOM 565 C CA . ALA A 1 74 ? 4.735 -2.908 2.619 1.00 93.62 74 ALA A CA 1
ATOM 566 C C . ALA A 1 74 ? 4.758 -2.628 1.103 1.00 93.62 74 ALA A C 1
ATOM 568 O O . ALA A 1 74 ? 5.718 -2.992 0.424 1.00 93.62 74 ALA A O 1
ATOM 569 N N . LEU A 1 75 ? 3.752 -1.929 0.570 1.00 93.94 75 LEU A N 1
ATOM 570 C CA . LEU A 1 75 ? 3.673 -1.566 -0.850 1.00 93.94 75 LEU A CA 1
ATOM 571 C C . LEU A 1 75 ? 4.742 -0.548 -1.274 1.00 93.94 75 LEU A C 1
ATOM 573 O O . LEU A 1 75 ? 5.228 -0.600 -2.402 1.00 93.94 75 LEU A O 1
ATOM 577 N N . ILE A 1 76 ? 5.138 0.379 -0.405 1.00 92.75 76 ILE A N 1
ATOM 578 C CA . ILE A 1 76 ? 6.163 1.384 -0.729 1.00 92.75 76 ILE A CA 1
ATOM 579 C C . ILE A 1 76 ? 7.557 0.754 -0.894 1.00 92.75 76 ILE A C 1
ATOM 581 O O . ILE A 1 76 ? 8.389 1.279 -1.640 1.00 92.75 76 ILE A O 1
ATOM 585 N N . LYS A 1 77 ? 7.809 -0.392 -0.251 1.00 89.94 77 LYS A N 1
ATOM 586 C CA . LYS A 1 77 ? 9.092 -1.118 -0.308 1.00 89.94 77 LYS A CA 1
ATOM 587 C C . LYS A 1 77 ? 9.345 -1.840 -1.631 1.00 89.94 77 LYS A C 1
ATOM 589 O O . LYS A 1 77 ? 10.438 -2.372 -1.822 1.00 89.94 77 LYS A O 1
ATOM 594 N N . GLY A 1 78 ? 8.370 -1.861 -2.539 1.00 89.81 78 GLY A N 1
ATOM 595 C CA . GLY A 1 78 ? 8.571 -2.434 -3.863 1.00 89.81 78 GLY A CA 1
ATOM 596 C C . GLY A 1 78 ? 9.634 -1.718 -4.681 1.00 89.81 78 GLY A C 1
ATOM 597 O O . GLY A 1 78 ? 10.122 -0.633 -4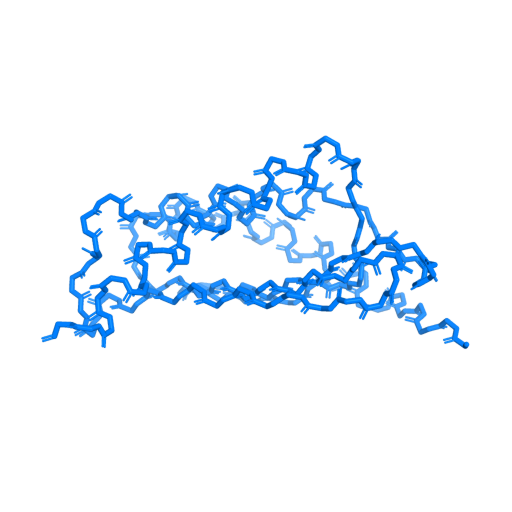.351 1.00 89.81 78 GLY A O 1
ATOM 598 N N . GLN A 1 79 ? 9.956 -2.328 -5.813 1.00 89.00 79 GLN A N 1
A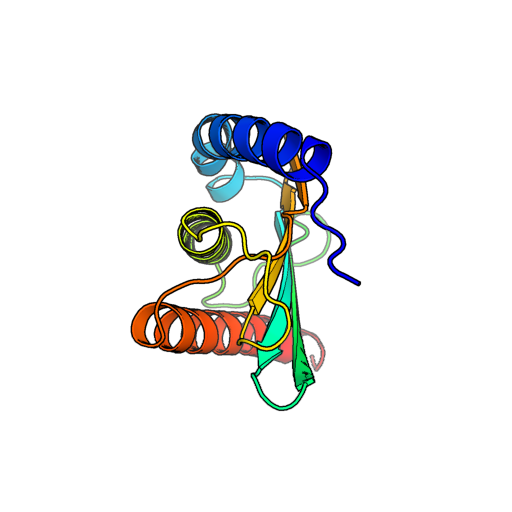TOM 599 C CA . GLN A 1 79 ? 10.941 -1.824 -6.760 1.00 89.00 79 GLN A CA 1
ATOM 600 C C . GLN A 1 79 ? 10.258 -1.306 -8.015 1.00 89.00 79 GLN A C 1
ATOM 602 O O . GLN A 1 79 ? 9.321 -1.934 -8.510 1.00 89.00 79 GLN A O 1
ATOM 607 N N . ALA A 1 80 ? 10.739 -0.182 -8.545 1.00 88.31 80 ALA A N 1
ATOM 608 C CA . ALA A 1 80 ? 10.232 0.363 -9.794 1.00 88.31 80 ALA A CA 1
ATOM 609 C C . ALA A 1 80 ? 10.329 -0.682 -10.919 1.00 88.31 80 ALA A C 1
ATOM 611 O O . ALA A 1 80 ? 11.350 -1.348 -11.098 1.00 88.31 80 ALA A O 1
ATOM 612 N N . CYS A 1 81 ? 9.249 -0.823 -11.678 1.00 85.19 81 CYS A N 1
ATOM 613 C CA . CYS A 1 81 ? 9.132 -1.757 -12.783 1.00 85.19 81 CYS A CA 1
ATOM 614 C C . CYS A 1 81 ? 9.111 -1.003 -14.110 1.00 85.19 81 CYS A C 1
ATOM 616 O O . CYS A 1 81 ? 8.257 -0.149 -14.347 1.00 85.19 81 CYS A O 1
ATOM 618 N N . SER A 1 82 ? 10.035 -1.349 -15.004 1.00 81.56 82 SER A N 1
ATOM 619 C CA . SER A 1 82 ? 10.064 -0.849 -16.383 1.00 81.56 82 SER A CA 1
ATOM 620 C C . SER A 1 82 ? 9.463 -1.835 -17.394 1.00 81.56 82 SER A C 1
ATOM 622 O O . SER A 1 82 ? 9.197 -1.458 -18.537 1.00 81.56 82 SER A O 1
ATOM 624 N N . ASP A 1 83 ? 9.221 -3.080 -16.976 1.00 84.56 83 ASP A N 1
ATOM 625 C CA . ASP A 1 83 ? 8.726 -4.174 -17.808 1.00 84.56 83 ASP A CA 1
ATOM 626 C C . ASP A 1 83 ? 7.279 -4.535 -17.450 1.00 84.56 83 ASP A C 1
ATOM 628 O O . ASP A 1 83 ? 7.004 -5.425 -16.646 1.00 84.56 83 ASP A O 1
ATOM 632 N N . VAL A 1 84 ? 6.339 -3.854 -18.102 1.00 81.00 84 VAL A N 1
ATOM 633 C CA . VAL A 1 84 ? 4.891 -4.058 -17.918 1.00 81.00 84 VAL A CA 1
ATOM 634 C C . VAL A 1 84 ? 4.369 -5.383 -18.494 1.00 81.00 84 VAL A C 1
ATOM 636 O O . VAL A 1 84 ? 3.167 -5.627 -18.453 1.00 81.00 84 VAL A O 1
ATOM 639 N N . SER A 1 85 ? 5.238 -6.237 -19.052 1.00 83.75 85 SER A N 1
ATOM 640 C CA . SER A 1 85 ? 4.866 -7.610 -19.426 1.00 83.75 85 SER A CA 1
ATOM 641 C C . SER A 1 85 ? 4.873 -8.574 -18.232 1.00 83.75 85 SER A C 1
ATOM 643 O O . SER A 1 85 ? 4.329 -9.676 -18.315 1.00 83.75 85 SER A O 1
ATOM 645 N N . LYS A 1 86 ? 5.469 -8.158 -17.110 1.00 85.06 86 LYS A N 1
ATOM 646 C CA . LYS A 1 86 ? 5.469 -8.886 -15.838 1.00 85.06 86 LYS A CA 1
ATOM 647 C C . LYS A 1 86 ? 4.361 -8.369 -14.923 1.00 85.06 86 LYS A C 1
ATOM 649 O O . LYS A 1 86 ? 3.876 -7.263 -15.141 1.00 85.06 86 LYS A O 1
ATOM 654 N N . PRO A 1 87 ? 3.966 -9.124 -13.881 1.00 89.38 87 PRO A N 1
ATOM 655 C CA . PRO A 1 87 ? 3.074 -8.594 -12.863 1.00 89.38 87 PRO A CA 1
ATOM 656 C C . PRO A 1 87 ? 3.652 -7.319 -12.244 1.00 89.38 87 PRO A C 1
ATOM 658 O O . PRO A 1 87 ? 4.834 -7.279 -11.907 1.00 89.38 87 PRO A O 1
ATOM 661 N N . TYR A 1 88 ? 2.822 -6.297 -12.082 1.00 91.88 88 TYR A N 1
ATOM 662 C CA . TYR A 1 88 ? 3.196 -5.036 -11.453 1.00 91.88 88 TYR A CA 1
ATOM 663 C C . TYR A 1 88 ? 2.015 -4.471 -10.668 1.00 91.88 88 TYR A C 1
ATOM 665 O O . TYR A 1 88 ? 0.880 -4.937 -10.782 1.00 91.88 88 TYR A O 1
ATOM 673 N N . TYR A 1 89 ? 2.272 -3.442 -9.876 1.00 93.38 89 TYR A N 1
ATOM 674 C CA . TYR A 1 89 ? 1.232 -2.667 -9.225 1.00 93.38 89 TYR A CA 1
ATOM 675 C C . TYR A 1 89 ? 1.536 -1.178 -9.255 1.00 93.38 89 TYR A C 1
ATOM 677 O O . TYR A 1 89 ? 2.654 -0.758 -9.534 1.00 93.38 89 TYR A O 1
ATOM 685 N N . SER A 1 90 ? 0.535 -0.371 -8.953 1.00 93.75 90 SER A N 1
ATOM 686 C CA . SER A 1 90 ? 0.703 1.033 -8.595 1.00 93.75 90 SER A CA 1
ATOM 687 C C . SER A 1 90 ? -0.184 1.338 -7.403 1.00 93.75 90 SER A C 1
ATOM 689 O O . SER A 1 90 ? -1.255 0.744 -7.267 1.00 93.75 90 SER A O 1
ATOM 691 N N . LEU A 1 91 ? 0.243 2.267 -6.557 1.00 94.94 91 LEU A N 1
ATOM 692 C CA . LEU A 1 91 ? -0.553 2.738 -5.437 1.00 94.94 91 LEU A CA 1
ATOM 693 C C . LEU A 1 91 ? -0.658 4.258 -5.423 1.00 94.94 91 LEU A C 1
ATOM 695 O O . LEU A 1 91 ? 0.249 4.963 -5.861 1.00 94.94 91 LEU A O 1
ATOM 699 N N . SER A 1 92 ? -1.737 4.741 -4.830 1.00 95.19 92 SER A N 1
ATOM 700 C CA . SER A 1 92 ? -1.883 6.115 -4.384 1.00 95.19 92 SER A CA 1
ATOM 701 C C . SER A 1 92 ? -2.307 6.096 -2.927 1.00 95.19 92 SER A C 1
ATOM 703 O O . SER A 1 92 ? -3.215 5.353 -2.552 1.00 95.19 92 SER A O 1
ATOM 705 N N . LEU A 1 93 ? -1.650 6.911 -2.112 1.00 94.94 93 LEU A N 1
ATOM 706 C CA . LEU A 1 93 ? -2.023 7.118 -0.722 1.00 94.94 93 LEU A CA 1
ATOM 707 C C . LEU A 1 93 ? -2.293 8.601 -0.519 1.00 94.94 93 LEU A C 1
ATOM 709 O O . LEU A 1 93 ? -1.482 9.435 -0.920 1.00 94.94 93 LEU A O 1
ATOM 713 N N . TYR A 1 94 ? -3.400 8.911 0.140 1.00 92.31 94 TYR A N 1
ATOM 714 C CA . TYR A 1 94 ? -3.700 10.241 0.646 1.00 92.31 94 TYR A CA 1
ATOM 715 C C . TYR A 1 94 ? -3.996 10.140 2.134 1.00 92.31 94 TYR A C 1
ATOM 717 O O . TYR A 1 94 ? -4.887 9.397 2.543 1.00 92.31 94 TYR A O 1
ATOM 725 N N . GLY A 1 95 ? -3.248 10.893 2.928 1.00 87.94 95 GLY A N 1
ATOM 726 C CA . GLY A 1 95 ? -3.499 11.084 4.346 1.00 87.94 95 GLY A CA 1
ATOM 727 C C . GLY A 1 95 ? -3.516 12.564 4.704 1.00 87.94 95 GLY A C 1
ATOM 728 O O . GLY A 1 95 ? -3.159 13.417 3.893 1.00 87.94 95 GLY A O 1
ATOM 729 N N . SER A 1 96 ? -3.897 12.887 5.938 1.00 79.88 96 SER A N 1
ATOM 730 C CA . SER A 1 96 ? -4.108 14.277 6.376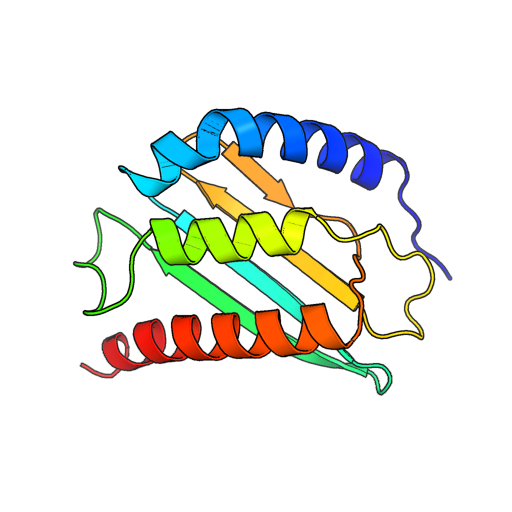 1.00 79.88 96 SER A CA 1
ATOM 731 C C . SER A 1 96 ? -2.908 15.225 6.218 1.00 79.88 96 SER A C 1
ATOM 733 O O . SER A 1 96 ? -3.104 16.435 6.230 1.00 79.88 96 SER A O 1
ATOM 735 N N . ASN A 1 97 ? -1.687 14.708 6.041 1.00 78.38 97 ASN A N 1
ATOM 736 C CA . ASN A 1 97 ? -0.463 15.513 5.927 1.00 78.38 97 ASN A CA 1
ATOM 737 C C . ASN A 1 97 ? 0.341 15.260 4.647 1.00 78.38 97 ASN A C 1
ATOM 739 O O . ASN A 1 97 ? 1.339 15.937 4.412 1.00 78.38 97 ASN A O 1
ATOM 743 N N . MET A 1 98 ? -0.054 14.285 3.830 1.00 88.62 98 MET A N 1
ATOM 744 C CA . MET A 1 98 ? 0.704 13.928 2.639 1.00 88.62 98 MET A CA 1
ATOM 745 C C . MET A 1 98 ? -0.161 13.209 1.607 1.00 88.62 98 MET A C 1
ATOM 747 O O . MET A 1 98 ? -1.164 12.578 1.935 1.00 88.62 98 MET A O 1
ATOM 751 N N . GLY A 1 99 ? 0.274 13.236 0.354 1.00 90.69 99 GLY A N 1
ATOM 752 C CA . GLY A 1 99 ? -0.315 12.404 -0.680 1.00 90.69 99 GLY A CA 1
ATOM 753 C C . GLY A 1 99 ? 0.694 12.093 -1.765 1.00 90.69 99 GLY A C 1
ATOM 754 O O . GLY A 1 99 ? 1.507 12.945 -2.121 1.00 90.69 99 GLY A O 1
ATOM 755 N N . PHE A 1 100 ? 0.645 10.876 -2.293 1.00 91.81 100 PHE A N 1
ATOM 756 C CA . PHE A 1 100 ? 1.519 10.469 -3.384 1.00 91.81 100 PHE A CA 1
ATOM 757 C C . PHE A 1 100 ? 0.861 9.437 -4.287 1.00 91.81 100 PHE A C 1
ATOM 759 O O . PHE A 1 100 ? -0.149 8.819 -3.955 1.00 91.81 100 PHE A O 1
ATOM 766 N N . SER A 1 101 ? 1.473 9.243 -5.449 1.00 91.75 101 SER A N 1
ATOM 767 C CA . SER A 1 101 ? 1.226 8.101 -6.321 1.00 91.75 101 SER A CA 1
ATOM 768 C C . SER A 1 101 ? 2.561 7.492 -6.717 1.00 91.75 101 SER A C 1
ATOM 770 O O . SER A 1 101 ? 3.519 8.216 -6.986 1.00 91.75 101 SER A O 1
ATOM 772 N N . SER A 1 102 ? 2.638 6.168 -6.707 1.00 91.88 102 SER A N 1
ATOM 773 C CA . SER A 1 102 ? 3.833 5.445 -7.115 1.00 91.88 102 SER A CA 1
ATOM 774 C C . SER A 1 102 ? 3.944 5.372 -8.640 1.00 91.88 102 SER A C 1
ATOM 776 O O . SER A 1 102 ? 2.929 5.440 -9.342 1.00 91.88 102 SER A O 1
ATOM 778 N N . PRO A 1 103 ? 5.149 5.129 -9.183 1.00 90.88 103 PRO A N 1
ATOM 779 C CA . PRO A 1 103 ? 5.280 4.554 -10.515 1.00 90.88 103 PRO A CA 1
ATOM 780 C C . PRO A 1 103 ? 4.733 3.114 -10.534 1.00 90.88 103 PRO A C 1
ATOM 782 O O . PRO A 1 103 ? 4.148 2.635 -9.559 1.00 90.88 103 PRO A O 1
ATOM 785 N N . TYR A 1 104 ? 4.920 2.400 -11.646 1.00 90.56 104 TYR A N 1
ATOM 786 C CA . TYR A 1 104 ? 4.724 0.951 -11.641 1.00 90.56 104 TYR A CA 1
ATOM 787 C C . TYR A 1 104 ? 5.798 0.292 -10.786 1.00 90.56 104 TYR A C 1
ATOM 789 O O . TYR A 1 104 ? 6.981 0.602 -10.912 1.00 90.56 104 TYR A O 1
ATOM 797 N N . MET A 1 105 ? 5.368 -0.619 -9.929 1.00 92.56 105 MET A N 1
ATOM 798 C CA . MET A 1 105 ? 6.163 -1.264 -8.901 1.00 92.56 105 MET A CA 1
ATOM 799 C C . MET A 1 105 ? 6.049 -2.781 -9.022 1.00 92.56 105 MET A C 1
ATOM 801 O O . MET A 1 105 ? 5.070 -3.313 -9.542 1.00 92.56 105 MET A O 1
ATOM 805 N N . THR A 1 106 ? 7.047 -3.485 -8.511 1.00 92.25 106 THR A N 1
ATOM 806 C CA . THR A 1 106 ? 7.078 -4.941 -8.386 1.00 92.25 106 THR A CA 1
ATOM 807 C C . THR A 1 106 ? 7.535 -5.335 -6.994 1.00 92.25 106 THR A C 1
ATOM 809 O O . THR A 1 106 ? 8.276 -4.608 -6.331 1.00 92.25 106 THR A O 1
ATOM 812 N N . LEU A 1 107 ? 7.097 -6.516 -6.583 1.00 89.75 107 LEU A N 1
ATOM 813 C CA . LEU A 1 107 ? 7.544 -7.227 -5.395 1.00 89.75 107 LEU A CA 1
ATOM 814 C C . LEU A 1 107 ? 7.794 -8.685 -5.785 1.00 89.75 107 LEU A C 1
ATOM 816 O O . LEU A 1 107 ? 7.407 -9.117 -6.878 1.00 89.75 107 LEU A O 1
ATOM 820 N N . SER A 1 108 ? 8.430 -9.456 -4.907 1.00 89.75 108 SER A N 1
ATOM 821 C CA . SER A 1 108 ? 8.506 -10.903 -5.099 1.00 89.75 108 SER A CA 1
ATOM 822 C C . SER A 1 108 ? 7.106 -11.530 -5.105 1.00 89.75 108 SER A C 1
ATOM 824 O O . SER A 1 108 ? 6.140 -10.975 -4.580 1.00 89.75 108 SER A O 1
ATOM 826 N N . GLU A 1 109 ? 6.983 -12.723 -5.682 1.00 85.69 109 GLU A N 1
ATOM 827 C CA . GLU A 1 109 ? 5.704 -13.440 -5.757 1.00 85.69 109 GLU A CA 1
ATOM 828 C C . GLU A 1 109 ? 5.097 -13.718 -4.367 1.00 85.69 109 GLU A C 1
ATOM 830 O O . GLU A 1 109 ? 3.884 -13.597 -4.173 1.00 85.69 109 GLU A O 1
ATOM 835 N N . ALA A 1 110 ? 5.940 -14.026 -3.377 1.00 89.56 110 ALA A N 1
ATOM 836 C CA . ALA A 1 110 ? 5.516 -14.263 -1.998 1.00 89.56 110 ALA A CA 1
ATOM 837 C C . ALA A 1 110 ? 4.992 -12.983 -1.321 1.00 89.56 110 ALA A C 1
ATOM 839 O O . ALA A 1 110 ? 3.947 -13.007 -0.664 1.00 89.56 110 ALA A O 1
ATOM 840 N N . GLU A 1 111 ? 5.684 -11.858 -1.515 1.00 91.44 111 GLU A N 1
ATOM 841 C CA . GLU A 1 111 ? 5.255 -10.546 -1.019 1.00 91.44 111 GLU A CA 1
ATOM 842 C C . GLU A 1 111 ? 3.943 -10.115 -1.680 1.00 91.44 111 GLU A C 1
ATOM 844 O O . GLU A 1 111 ? 3.010 -9.724 -0.983 1.00 91.44 111 GLU A O 1
ATOM 849 N N . MET A 1 112 ? 3.828 -10.275 -3.003 1.00 88.44 112 MET A N 1
ATOM 850 C CA . MET A 1 112 ? 2.598 -9.986 -3.745 1.00 88.44 112 MET A CA 1
ATOM 851 C C . MET A 1 112 ? 1.413 -10.824 -3.264 1.00 88.44 112 MET A C 1
ATOM 853 O O . MET A 1 112 ? 0.309 -10.302 -3.118 1.00 88.44 112 MET A O 1
ATOM 857 N N . THR A 1 113 ? 1.627 -12.113 -2.997 1.00 90.19 113 THR A N 1
ATOM 858 C CA . THR A 1 113 ? 0.576 -13.004 -2.484 1.00 90.19 113 THR A CA 1
ATOM 859 C C . THR A 1 113 ? 0.116 -12.570 -1.093 1.00 90.19 113 THR A C 1
ATOM 861 O O . THR A 1 113 ? -1.085 -12.497 -0.832 1.00 90.19 113 THR A O 1
ATOM 864 N N . THR A 1 114 ? 1.067 -12.235 -0.217 1.00 91.56 114 THR A N 1
ATOM 865 C CA . THR A 1 114 ? 0.786 -11.763 1.147 1.00 91.56 114 THR A CA 1
ATOM 866 C C . THR A 1 114 ? -0.000 -10.453 1.121 1.00 91.56 114 THR A C 1
ATOM 868 O O . THR A 1 114 ? -1.058 -10.356 1.742 1.00 91.56 114 THR A O 1
ATOM 871 N N . LEU A 1 115 ? 0.466 -9.476 0.340 1.00 90.56 115 LEU A N 1
ATOM 872 C CA . LEU A 1 115 ? -0.187 -8.177 0.183 1.00 90.56 115 LEU A CA 1
ATOM 873 C C . LEU A 1 115 ? -1.586 -8.288 -0.396 1.00 90.56 115 LEU A C 1
ATOM 875 O O . LEU A 1 115 ? -2.495 -7.609 0.071 1.00 90.56 115 LEU A O 1
ATOM 879 N N . ARG A 1 116 ? -1.781 -9.157 -1.391 1.00 91.44 116 ARG A N 1
ATOM 880 C CA . ARG A 1 116 ? -3.106 -9.387 -1.960 1.00 91.44 116 ARG A CA 1
ATOM 881 C C . ARG A 1 116 ? -4.082 -9.892 -0.900 1.00 91.44 116 ARG A C 1
ATOM 883 O O . ARG A 1 116 ? -5.176 -9.356 -0.799 1.00 91.44 116 ARG A O 1
ATOM 890 N N . GLY A 1 117 ? -3.664 -10.844 -0.064 1.00 93.12 117 GLY A N 1
ATOM 891 C CA . GLY A 1 117 ? -4.489 -11.324 1.046 1.00 93.12 117 GLY A CA 1
ATOM 892 C C . GLY A 1 117 ? -4.838 -10.225 2.057 1.00 93.12 117 GLY A C 1
ATOM 893 O O . GLY A 1 117 ? -5.967 -10.170 2.541 1.00 93.12 117 GLY A O 1
ATOM 894 N N . GLN A 1 118 ? -3.900 -9.318 2.348 1.00 93.31 118 GLN A N 1
ATOM 895 C CA . GLN A 1 118 ? -4.160 -8.165 3.217 1.00 93.31 118 GLN A CA 1
ATOM 896 C C . GLN A 1 118 ? -5.136 -7.171 2.571 1.00 93.31 118 GLN A C 1
ATOM 898 O O . GLN A 1 118 ? -6.071 -6.724 3.230 1.00 93.31 118 GLN A O 1
ATOM 903 N N . LEU A 1 119 ? -4.959 -6.858 1.286 1.00 93.38 119 LEU A N 1
ATOM 904 C CA . LEU A 1 119 ? -5.843 -5.967 0.531 1.00 93.38 119 LEU A CA 1
ATOM 905 C C . LEU A 1 119 ? -7.265 -6.532 0.420 1.00 93.38 119 LEU A C 1
ATOM 907 O O . LEU A 1 119 ? -8.218 -5.803 0.681 1.00 93.38 119 LEU A O 1
ATOM 911 N N . ASP A 1 120 ? -7.405 -7.829 0.129 1.00 92.31 120 ASP A N 1
ATOM 912 C CA . ASP A 1 120 ? -8.695 -8.529 0.106 1.00 92.31 120 ASP A CA 1
ATOM 913 C C . ASP A 1 120 ? -9.387 -8.454 1.483 1.00 92.31 120 ASP A C 1
ATOM 915 O O . ASP A 1 120 ? -10.591 -8.210 1.572 1.00 92.31 120 ASP A O 1
ATOM 919 N N . ALA A 1 121 ? -8.631 -8.619 2.577 1.00 91.06 121 ALA A N 1
ATOM 920 C CA . ALA A 1 121 ? -9.167 -8.513 3.933 1.00 91.06 121 ALA A CA 1
ATOM 921 C C . ALA A 1 121 ? -9.627 -7.083 4.272 1.00 91.06 121 ALA A C 1
ATOM 923 O O . ALA A 1 121 ? -10.713 -6.908 4.828 1.00 91.06 121 ALA A O 1
ATOM 924 N N . LEU A 1 122 ? -8.839 -6.061 3.918 1.00 90.88 122 LEU A N 1
ATOM 925 C CA . LEU A 1 122 ? -9.210 -4.657 4.128 1.00 90.88 122 LEU A CA 1
ATOM 926 C C . LEU A 1 122 ? -10.438 -4.267 3.292 1.00 90.88 122 LEU A C 1
ATOM 928 O O . LEU A 1 122 ? -11.356 -3.624 3.804 1.00 90.88 122 LEU A O 1
ATOM 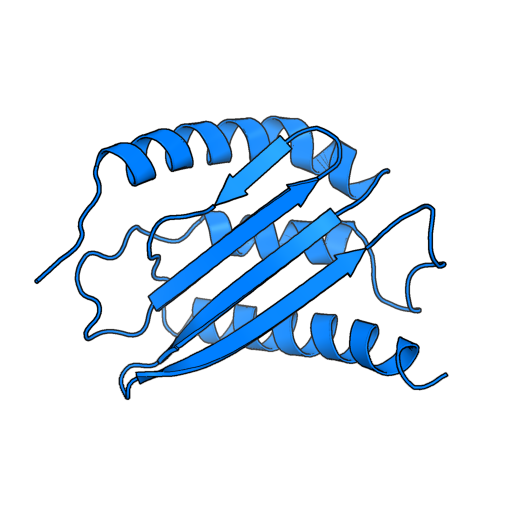932 N N . GLU A 1 123 ? -10.490 -4.682 2.027 1.00 88.94 123 GLU A N 1
ATOM 933 C CA . GLU A 1 123 ? -11.629 -4.421 1.146 1.00 88.94 123 GLU A CA 1
ATOM 934 C C . GLU A 1 123 ? -12.900 -5.127 1.630 1.00 88.94 123 GLU A C 1
ATOM 936 O O . GLU A 1 123 ? -13.972 -4.525 1.609 1.00 88.94 123 GLU A O 1
ATOM 941 N N . LEU A 1 124 ? -12.800 -6.359 2.141 1.00 87.19 124 LEU A N 1
ATOM 942 C CA . LEU A 1 124 ? -13.940 -7.064 2.729 1.00 87.19 124 LEU A CA 1
ATOM 943 C C . LEU A 1 124 ? -14.526 -6.295 3.920 1.00 87.19 124 LEU A C 1
ATOM 945 O O . LEU A 1 124 ? -15.746 -6.145 4.012 1.00 87.19 124 LEU A O 1
ATOM 949 N N . LEU A 1 125 ? -13.672 -5.786 4.813 1.00 85.56 125 LEU A N 1
ATOM 950 C CA . LEU A 1 125 ? -14.104 -4.986 5.963 1.00 85.56 125 LEU A CA 1
ATOM 951 C C . LEU A 1 125 ? -14.808 -3.693 5.523 1.00 85.56 125 LEU A C 1
ATOM 953 O O . LEU A 1 125 ? -15.833 -3.328 6.098 1.00 85.56 125 LEU A O 1
ATOM 957 N N . MET A 1 126 ? -14.316 -3.048 4.462 1.00 80.94 126 MET A N 1
ATOM 958 C CA . MET A 1 126 ? -14.958 -1.877 3.850 1.00 80.94 126 MET A CA 1
ATOM 959 C C . MET A 1 126 ? -16.288 -2.219 3.157 1.00 80.94 126 MET A C 1
ATOM 961 O O . MET A 1 126 ? -17.275 -1.492 3.279 1.00 80.94 126 MET A O 1
ATOM 965 N N . GLY A 1 127 ? -16.342 -3.334 2.426 1.00 69.94 127 GLY A N 1
ATOM 966 C CA . GLY A 1 127 ? -17.524 -3.792 1.697 1.00 69.94 127 GLY A CA 1
ATOM 967 C C . GLY A 1 127 ? -18.682 -4.191 2.614 1.00 69.94 127 GLY A C 1
ATOM 968 O O . GLY A 1 127 ? -19.839 -3.952 2.274 1.00 69.94 127 GLY A O 1
ATOM 969 N N . GLN A 1 128 ? -18.386 -4.719 3.806 1.00 58.41 128 GLN A N 1
ATOM 970 C CA . GLN A 1 128 ? -19.395 -5.042 4.820 1.00 58.41 128 GLN A CA 1
ATOM 971 C C . GLN A 1 128 ? -20.137 -3.813 5.379 1.00 58.41 128 GLN A C 1
ATOM 973 O O . GLN A 1 128 ? -21.224 -3.986 5.934 1.00 58.41 128 GLN A O 1
ATOM 978 N N . GLN A 1 129 ? -19.602 -2.592 5.239 1.00 53.12 129 GLN A N 1
ATOM 979 C CA . GLN A 1 129 ? -20.310 -1.362 5.624 1.00 53.12 129 GLN A CA 1
ATOM 980 C C . GLN A 1 129 ? -21.201 -0.795 4.514 1.00 53.12 129 GLN A C 1
ATOM 982 O O . GLN A 1 129 ? -22.292 -0.332 4.818 1.00 53.12 129 GLN A O 1
ATOM 987 N N . LYS A 1 130 ? -20.833 -0.927 3.230 1.00 49.41 130 LYS A N 1
ATOM 988 C CA . LYS A 1 130 ? -21.660 -0.440 2.100 1.00 49.41 130 LYS A CA 1
ATOM 989 C C . LYS A 1 130 ? -23.018 -1.149 1.944 1.00 49.41 130 LYS A C 1
ATOM 991 O O . LYS A 1 130 ? -23.841 -0.706 1.148 1.00 49.41 130 LYS A O 1
ATOM 996 N N . GLY A 1 131 ? -23.220 -2.275 2.631 1.00 45.81 131 GLY A N 1
ATOM 997 C CA . GLY A 1 131 ? -24.452 -3.072 2.609 1.00 45.81 131 GLY A CA 1
ATOM 998 C C . GLY A 1 131 ? -25.325 -2.953 3.865 1.00 45.81 131 GLY A C 1
ATOM 999 O O . GLY A 1 131 ? -26.250 -3.754 4.010 1.00 45.81 131 GLY A O 1
ATOM 1000 N N . LYS A 1 132 ? -25.012 -2.026 4.777 1.00 42.06 132 LYS A N 1
ATOM 1001 C CA . LYS A 1 132 ? -25.834 -1.684 5.948 1.00 42.06 132 LYS A CA 1
ATOM 1002 C C . LYS A 1 132 ? -26.499 -0.330 5.751 1.00 42.06 132 LYS A C 1
ATOM 1004 O O . LYS A 1 132 ? -27.591 -0.162 6.335 1.00 42.06 132 LYS A O 1
#

Sequence (132 aa):
MACYNARMEKDFETAKADFETYKTAMAESGEVNLSVTLVSANGTTVNYNIYYYESAEPLPSGLTRQAIIDVADALIKGQACSDVSKPYYSLSLYGSNMGFSSPYMTLSEAEMTTLRGQLDALELLMGQQKGK

Organism: NCBI:txid1076179

Secondary structure (DSSP, 8-state):
-----HHHHHHHHHHHHHHHHHHHHHHHSS-EEEEEEEE-TTS-EEEEEEEE-TTT-PPPTT--HHHHHHHHHHHHTSEE---TTS-EEEEEEEETTEEEE--SEE--HHHHHHHHHHHHHHHHHHHTTTT-

pLDDT: mean 85.26, std 12.05, range [40.22, 96.5]

=== Feature glossary ===
The record interleaves many kinds of information about one protein. Here is each kind framed as the question it answers.

Q: Are the domains correctly placed relative to each other?
A: Predicted aligned error is AlphaFold's pairwise confidence. Unlike pLDDT (per-residue), PAE is per-residue-pair and captures whether two parts of the structure are correctly placed relative to each other. Units are ångströms of expected positional error.

Q: Which residues are in helices, strands, or loops?
A: Eight-state secondary structure (DSSP): H is the canonical α-helix, G the tighter 3₁₀-helix, I the wider π-helix; E/B are β-structure, T and S are turns and bends, and '-' is everything else. DSSP derives these from the pattern of main-chain N–H···O=C hydrogen bonds, not from the sequence.

Q: What if only a Cα trace is available?
A: P-SEA three-state annotation labels each residue as helix, strand, or coil based purely on the geometry of the Cα trace. It serves as a fallback when the full backbone (and thus DSSP) is unavailable.

Q: What are the backbone torsion angles?
A: φ (phi) and ψ (psi) are the two rotatable backbone dihedrals per residue: φ is the C(i-1)–N–Cα–C torsion, ψ is the N–Cα–C–N(i+1) torsion, both in degrees on (−180°, 180°]. α-helical residues cluster near (−60°, −45°); β-strand residues near (−120°, +130°). A Ramachandran plot is simply a scatter of (φ, ψ) for every residue.

Q: What known structures does this most resemble?
A: Structural nearest neighbors (via Foldseek easy-search vs the PDB). Reported per hit: target PDB id, E-value, and alignment TM-score. A TM-score above ~0.5 is the conventional threshold for 'same fold'.

Q: What family and function is it annotated with?
A: Database cross-references. InterPro integrates a dozen domain/family signature databases into unified entries with residue-range hits. GO terms attach function/process/location labels with evidence codes. CATH codes position the fold in a four-level structural taxonomy. Organism is the NCBI-taxonomy species name.

Q: Which residues are buried vs exposed?
A: Solvent accessibility: the surface area of each residue that a 1.4 Å water probe can touch, in Å². When only backbone atoms are present the absolute values are lower than full-atom SASA (side chains contribute most of the area) and are flagged as backbone-only.

Q: What do the diagnostic plots show?
A: Three diagnostic plots accompany the record. The Cα contact map visualizes the tertiary structure as a 2D adjacency matrix (8 Å cutoff, sequence-local contacts suppressed). The Ramachandran plot shows the distribution of backbone (φ, ψ) torsions, with points in the α and β basins reflecting secondary structure content. The PAE plot shows AlphaFold's inter-residue confidence as a color matrix.

Q: What is the amino-acid chain?
A: The amino-acid sequence is the protein's primary structure: the linear order of residues from the N-terminus to the C-terminus, written in one-letter code. Everything else here — the 3D coordinates, the secondary structure, the domain annotations — is ultimately a consequence of this string.

Q: What do the rendered images show?
A: The six renders are orthographic views along the three Cartesian axes in both directions. Representation (cartoon, sticks, or surface) and color scheme (sequence-rainbow or by-chain) vary across proteins so the training set covers all the common visualization conventions.

Q: Where is each backbone atom in 3D?
A: The mmCIF table is the protein's shape written out atom by atom. For each backbone N, Cα, C, and carbonyl O, it records an (x, y, z) coordinate triple in Å plus the residue type, chain letter, and residue number.

Q: How mobile is each atom in the crystal?
A: For experimental (PDB) structures, the B-factor (temperature factor) quantifies the positional spread of each atom in the crystal — a combination of thermal vibration and static disorder — in units of Å². High B-factors mark flexible loops or poorly resolved regions; low B-factors mark the rigid, well-ordered core.

Q: How big and how compact is the whole molecule?
A: Three whole-structure scalars: the radius of gyration (RMS distance of Cα from centroid, in Å), the count of Cα–Cα contacts (pairs closer than 8 Å and separated by more than four residues in sequence — i.e. tertiary, not local, contacts), and the bounding-box dimensions. Together they distinguish compact globular folds from extended fibres or disordered chains.

Q: What does the local fold look like, residue by residue?
A: A 3Di character summarizes, for each residue, the relative orientation of the Cα frame of its nearest spatial neighbor. Because it encodes fold topology rather than chemistry, 3Di alignments detect remote structural similarity that sequence alignment misses.

Q: How confident is the AlphaFold model at each residue?
A: For AlphaFold models, the B-factor field carries pLDDT — the model's own estimate of local accuracy on a 0–100 scale. Regions with pLDDT<50 should be treated as essentially unmodeled; they often correspond to intrinsically disordered segments.